Protein AF-A0A5E6NDX8-F1 (afdb_monomer_lite)

pLDDT: mean 90.61, std 10.35, range [58.19, 98.56]

Radius of gyration: 14.34 Å; chains: 1; bounding box: 36×23×31 Å

Foldseek 3Di:
DPPPDDKDKDFDADPVRHTAWIQTPPRWIWGFDADPVGHTDDIDTPPVPDPCNPPDD

Structure (mmCIF, N/CA/C/O backbone):
data_AF-A0A5E6NDX8-F1
#
_entry.id   AF-A0A5E6NDX8-F1
#
loop_
_atom_site.group_PDB
_atom_site.id
_atom_site.type_symbol
_atom_site.label_atom_id
_atom_site.label_alt_id
_atom_site.label_comp_id
_atom_site.label_asym_id
_atom_site.label_entity_id
_atom_site.label_seq_id
_atom_site.pdbx_PDB_ins_code
_atom_site.Cartn_x
_atom_site.Cartn_y
_atom_site.Cartn_z
_atom_site.occupancy
_atom_site.B_iso_or_equiv
_atom_site.auth_seq_id
_atom_site.auth_comp_id
_atom_site.auth_asym_id
_atom_site.auth_atom_id
_atom_site.pdbx_PDB_model_num
ATOM 1 N N . THR A 1 1 ? -15.064 6.969 11.747 1.00 58.59 1 THR A N 1
ATOM 2 C CA . THR A 1 1 ? -16.021 6.286 12.634 1.00 58.59 1 THR A CA 1
ATOM 3 C C . THR A 1 1 ? -17.321 6.117 11.886 1.00 58.59 1 THR A C 1
ATOM 5 O O . THR A 1 1 ? -17.737 7.052 11.216 1.00 58.59 1 THR A O 1
ATOM 8 N N . ALA A 1 2 ? -17.932 4.940 11.943 1.00 72.31 2 ALA A N 1
ATOM 9 C CA . ALA A 1 2 ? -19.300 4.733 11.469 1.00 72.31 2 ALA A CA 1
ATOM 10 C C . ALA A 1 2 ? -20.060 4.041 12.599 1.00 72.31 2 ALA A C 1
ATOM 12 O O . ALA A 1 2 ? -19.521 3.126 13.209 1.00 72.31 2 ALA A O 1
ATOM 13 N N . ASN A 1 3 ? -21.255 4.528 12.938 1.00 84.06 3 ASN A N 1
ATOM 14 C CA . ASN A 1 3 ? -22.072 3.990 14.036 1.00 84.06 3 ASN A CA 1
ATOM 15 C C . ASN A 1 3 ? -21.338 3.874 15.394 1.00 84.06 3 ASN A C 1
ATOM 17 O O . ASN A 1 3 ? -21.626 2.982 16.180 1.00 84.06 3 ASN A O 1
ATOM 21 N N . GLY A 1 4 ? -20.368 4.754 15.672 1.00 89.00 4 GLY A N 1
ATOM 22 C CA . GLY A 1 4 ? -19.561 4.699 16.900 1.00 89.00 4 GLY A CA 1
ATOM 23 C C . GLY A 1 4 ? -18.376 3.724 16.862 1.00 89.00 4 GLY A C 1
ATOM 24 O O . GLY A 1 4 ? -17.560 3.742 17.779 1.00 89.00 4 GLY A O 1
ATOM 25 N N . GLU A 1 5 ? -18.208 2.942 15.793 1.00 85.69 5 GLU A N 1
ATOM 26 C CA . GLU A 1 5 ? -17.039 2.078 1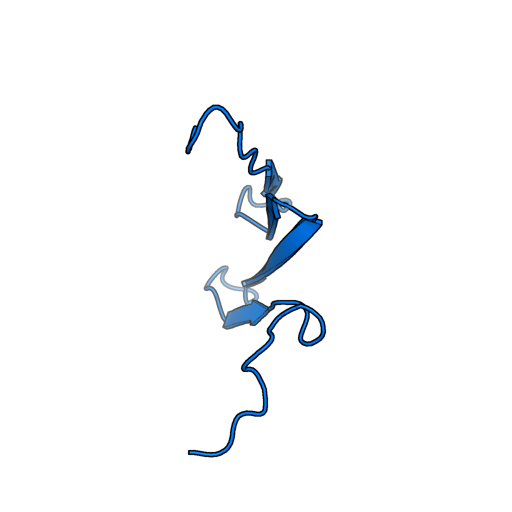5.606 1.00 85.69 5 GLU A CA 1
ATOM 27 C C . GLU A 1 5 ? -15.874 2.818 14.942 1.00 85.69 5 GLU A C 1
ATOM 29 O O . GLU A 1 5 ? -16.044 3.579 13.977 1.00 85.69 5 GLU A O 1
ATOM 34 N N . THR A 1 6 ? -14.664 2.561 15.443 1.00 89.69 6 THR A N 1
ATOM 35 C CA . THR A 1 6 ? -13.411 3.052 14.862 1.00 89.69 6 THR A CA 1
ATOM 36 C C . THR A 1 6 ? -12.819 1.999 13.937 1.00 89.69 6 THR A C 1
ATOM 38 O O . THR A 1 6 ? -12.492 0.891 14.350 1.00 89.69 6 THR A O 1
ATOM 41 N N . PHE A 1 7 ? -12.626 2.384 12.680 1.00 89.81 7 PHE A N 1
ATOM 42 C CA . PHE A 1 7 ? -12.032 1.544 11.651 1.00 89.81 7 PHE A CA 1
ATOM 43 C C . PHE A 1 7 ? -10.600 2.001 11.399 1.00 89.81 7 PHE A C 1
ATOM 45 O O . PHE A 1 7 ? -10.373 3.042 10.782 1.00 89.81 7 PHE A O 1
ATOM 52 N N . THR A 1 8 ? -9.637 1.225 11.886 1.00 94.25 8 THR A N 1
ATOM 53 C CA . THR A 1 8 ? -8.214 1.529 11.714 1.00 94.25 8 THR A CA 1
ATOM 54 C C . THR A 1 8 ? -7.691 0.904 10.428 1.00 94.25 8 TH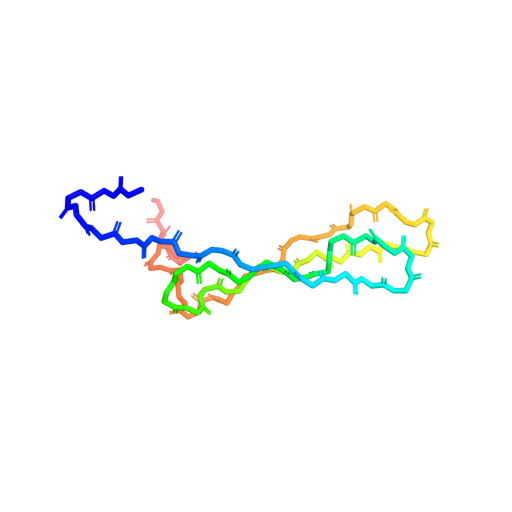R A C 1
ATOM 56 O O . THR A 1 8 ? -7.982 -0.249 10.116 1.00 94.25 8 THR A O 1
ATOM 59 N N . THR A 1 9 ? -6.895 1.674 9.690 1.00 96.12 9 THR A N 1
ATOM 60 C CA . THR A 1 9 ? -6.100 1.186 8.562 1.00 96.12 9 THR A CA 1
ATOM 61 C C . THR A 1 9 ? -4.629 1.448 8.854 1.00 96.12 9 THR A C 1
ATOM 63 O O . THR A 1 9 ? -4.281 2.546 9.285 1.00 96.12 9 THR A O 1
ATOM 66 N N . THR A 1 10 ? -3.768 0.461 8.621 1.00 98.12 10 THR A N 1
ATOM 67 C CA . THR A 1 10 ? -2.312 0.598 8.768 1.00 98.12 10 THR A CA 1
ATOM 68 C C . THR A 1 10 ? -1.611 0.363 7.437 1.00 98.12 10 THR A C 1
ATOM 70 O O . THR A 1 10 ? -2.081 -0.413 6.604 1.00 98.12 10 THR A O 1
ATOM 73 N N . ASN A 1 11 ? -0.479 1.038 7.239 1.00 98.56 11 ASN A N 1
ATOM 74 C CA . ASN A 1 11 ? 0.333 0.949 6.031 1.00 98.56 11 ASN A CA 1
ATOM 75 C C . ASN A 1 11 ? 1.750 0.504 6.401 1.00 98.56 11 ASN A C 1
ATOM 77 O O . ASN A 1 11 ? 2.336 1.033 7.345 1.00 98.56 11 ASN A O 1
ATOM 81 N N . THR A 1 12 ? 2.314 -0.417 5.628 1.00 98.50 12 THR A N 1
ATOM 82 C CA . THR A 1 12 ? 3.746 -0.720 5.633 1.00 98.50 12 THR A CA 1
ATOM 83 C C . THR A 1 12 ? 4.357 -0.295 4.308 1.00 98.50 12 THR A C 1
ATOM 85 O O . THR A 1 12 ? 3.694 -0.306 3.267 1.00 98.50 12 THR A O 1
ATOM 88 N N . TYR A 1 13 ? 5.628 0.085 4.344 1.00 98.50 13 TYR A N 1
ATOM 89 C CA . TYR A 1 13 ? 6.345 0.597 3.185 1.00 98.50 13 TYR A CA 1
ATOM 90 C C . TYR A 1 13 ? 7.547 -0.290 2.880 1.00 98.50 13 TYR A C 1
ATOM 92 O O . TYR A 1 13 ? 8.117 -0.901 3.784 1.00 98.50 13 TYR A O 1
ATOM 100 N N . ASP A 1 14 ? 7.898 -0.395 1.602 1.00 97.81 14 ASP A N 1
ATOM 101 C CA . ASP A 1 14 ? 9.131 -1.057 1.185 1.00 97.81 14 ASP A CA 1
ATOM 102 C C . ASP A 1 14 ? 10.360 -0.147 1.379 1.00 97.81 14 ASP A C 1
ATOM 104 O O . ASP A 1 14 ? 10.255 0.996 1.829 1.00 97.81 14 ASP A O 1
ATOM 108 N N . SER A 1 15 ? 11.547 -0.645 1.025 1.00 97.94 15 SER A N 1
ATOM 109 C CA . SER A 1 15 ? 12.815 0.092 1.145 1.00 97.94 15 SER A CA 1
ATOM 110 C C . SER A 1 15 ? 12.877 1.379 0.315 1.00 97.94 15 SER A C 1
ATOM 112 O O . SER A 1 15 ? 13.727 2.226 0.572 1.00 97.94 15 SER A O 1
ATOM 114 N N . TYR A 1 16 ? 11.995 1.538 -0.673 1.00 97.69 16 TYR A N 1
ATOM 115 C CA . TYR A 1 16 ? 11.882 2.737 -1.503 1.00 97.69 16 TYR A CA 1
ATOM 116 C C . TYR A 1 16 ? 10.788 3.684 -0.994 1.00 97.69 16 TYR A C 1
ATOM 118 O O . TYR A 1 16 ? 10.391 4.606 -1.702 1.00 97.69 16 TYR A O 1
ATOM 126 N N . SER A 1 17 ? 10.284 3.461 0.226 1.00 98.00 17 SER A N 1
ATOM 127 C CA . SER A 1 17 ? 9.179 4.214 0.832 1.00 98.00 17 SER A CA 1
ATOM 128 C C . SER A 1 17 ? 7.872 4.152 0.032 1.00 98.00 17 SER A C 1
ATOM 130 O O . SER A 1 17 ? 7.016 5.029 0.153 1.00 98.00 17 SER A O 1
ATOM 132 N N . ARG A 1 18 ? 7.677 3.109 -0.783 1.00 98.31 18 ARG A N 1
ATOM 133 C CA . ARG A 1 18 ? 6.422 2.880 -1.514 1.00 98.31 18 ARG A CA 1
ATOM 134 C C . ARG A 1 18 ? 5.494 2.025 -0.665 1.00 98.31 18 ARG A C 1
ATOM 136 O O . ARG A 1 18 ? 5.951 1.151 0.067 1.00 98.31 18 ARG A O 1
ATOM 143 N N . LEU A 1 19 ? 4.186 2.263 -0.761 1.00 98.50 19 LEU A N 1
ATOM 144 C CA . LEU A 1 19 ? 3.183 1.506 -0.007 1.00 98.50 19 LEU A CA 1
ATOM 145 C C . LEU A 1 19 ? 3.232 0.027 -0.403 1.00 98.50 19 LEU A C 1
ATOM 147 O O . LEU A 1 19 ? 2.820 -0.311 -1.507 1.00 98.50 19 LEU A O 1
ATOM 151 N N . SER A 1 20 ? 3.680 -0.837 0.503 1.00 98.38 20 SER A N 1
ATOM 152 C CA . SER A 1 20 ? 3.807 -2.279 0.280 1.00 98.38 20 SER A CA 1
ATOM 153 C C . SER A 1 20 ? 2.519 -3.007 0.656 1.00 98.38 20 SER A C 1
ATOM 155 O O . SER A 1 20 ? 1.898 -3.647 -0.193 1.00 98.38 20 SER A O 1
ATOM 157 N N . VAL A 1 21 ? 2.052 -2.837 1.899 1.00 98.25 21 VAL A N 1
ATOM 158 C CA . VAL A 1 21 ? 0.826 -3.479 2.392 1.00 98.25 21 VAL A CA 1
ATOM 159 C C . VAL A 1 21 ? -0.058 -2.462 3.095 1.00 98.25 21 VAL A C 1
ATOM 161 O O . VAL A 1 21 ? 0.402 -1.698 3.940 1.00 98.25 21 VAL A O 1
ATOM 164 N N . GLN A 1 22 ? -1.350 -2.493 2.784 1.00 98.06 22 GLN A N 1
ATOM 165 C CA . GLN A 1 22 ? -2.392 -1.836 3.559 1.00 98.06 22 GLN A CA 1
ATOM 166 C C . GLN A 1 22 ? -3.203 -2.896 4.305 1.00 98.06 22 GLN A C 1
ATOM 168 O O . GLN A 1 22 ? -3.800 -3.770 3.679 1.00 98.06 22 GLN A O 1
ATOM 173 N N . THR A 1 23 ? -3.260 -2.803 5.632 1.00 96.75 23 THR A N 1
ATOM 174 C CA . THR A 1 23 ? -4.150 -3.633 6.453 1.00 96.75 23 THR A CA 1
ATOM 175 C C . THR A 1 23 ? -5.370 -2.811 6.831 1.00 96.75 23 THR A C 1
ATOM 177 O O . THR A 1 23 ? -5.259 -1.792 7.509 1.00 96.75 23 THR A O 1
ATOM 180 N N . ARG A 1 24 ? -6.531 -3.244 6.354 1.00 93.38 24 ARG A N 1
ATOM 181 C CA . ARG A 1 24 ? -7.847 -2.663 6.623 1.00 93.38 24 ARG A CA 1
ATOM 182 C C . ARG A 1 24 ? -8.489 -3.361 7.833 1.00 93.38 24 ARG A C 1
ATOM 184 O O . ARG A 1 24 ? -7.936 -4.350 8.327 1.00 93.38 24 ARG A O 1
ATOM 191 N N . PRO A 1 25 ? -9.655 -2.887 8.311 1.00 92.44 25 PRO A N 1
ATOM 192 C CA . PRO A 1 25 ? -10.402 -3.575 9.357 1.00 92.44 25 PRO A CA 1
ATOM 193 C C . PRO A 1 25 ? -10.591 -5.067 9.068 1.00 92.44 25 PRO A C 1
ATOM 195 O O . PRO A 1 25 ? -10.566 -5.498 7.915 1.00 92.44 25 PRO A O 1
ATOM 198 N N . GLN A 1 26 ? -10.771 -5.852 10.133 1.00 89.25 26 GLN A N 1
ATOM 199 C CA . GLN A 1 26 ? -10.896 -7.315 10.057 1.00 89.25 26 GLN A CA 1
ATOM 200 C C . GLN A 1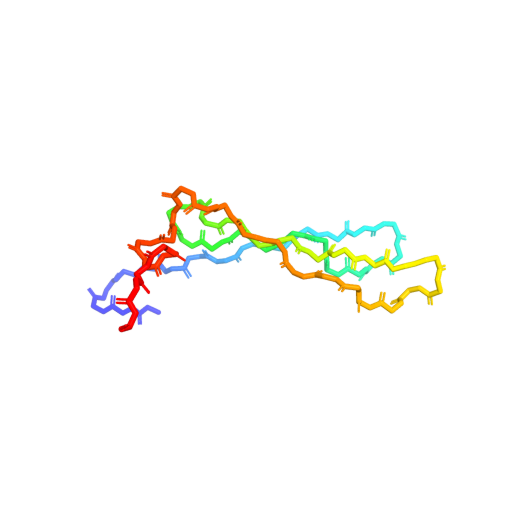 26 ? -9.660 -8.005 9.443 1.00 89.25 26 GLN A C 1
ATOM 202 O O . GLN A 1 26 ? -9.745 -9.109 8.911 1.00 89.25 26 GLN A O 1
ATOM 207 N N . ASN A 1 27 ? -8.491 -7.359 9.531 1.00 91.56 27 ASN A N 1
ATOM 208 C CA . ASN A 1 27 ? -7.222 -7.840 8.982 1.00 91.56 27 ASN A CA 1
ATOM 209 C C . ASN A 1 27 ? -7.241 -8.069 7.460 1.00 91.56 27 ASN A C 1
ATOM 211 O O . ASN A 1 27 ? -6.461 -8.879 6.956 1.00 91.56 27 ASN A O 1
ATOM 215 N N . PHE A 1 28 ? -8.094 -7.354 6.719 1.00 93.75 28 PHE A N 1
ATOM 216 C CA . PHE A 1 28 ? -8.114 -7.440 5.261 1.00 93.75 28 PHE A CA 1
ATOM 217 C C . PHE A 1 28 ? -6.872 -6.768 4.666 1.00 93.75 28 PHE A C 1
ATOM 219 O O . PHE A 1 28 ? -6.709 -5.547 4.746 1.00 93.75 28 PHE A O 1
ATOM 226 N N . LYS A 1 29 ? -5.974 -7.566 4.082 1.00 95.44 29 LYS A N 1
ATOM 227 C CA . LYS A 1 29 ? -4.680 -7.101 3.563 1.00 95.44 29 LYS A CA 1
ATOM 228 C C . LYS A 1 29 ? -4.731 -6.876 2.059 1.00 95.44 29 LYS A C 1
ATOM 230 O O . LYS A 1 29 ? -5.138 -7.754 1.308 1.00 95.44 29 LYS A O 1
ATOM 235 N N . VAL A 1 30 ? -4.267 -5.712 1.622 1.00 96.50 30 VAL A N 1
ATOM 236 C CA . VAL A 1 30 ? -4.048 -5.399 0.208 1.00 96.50 30 VAL A CA 1
ATOM 237 C C . VAL A 1 30 ? -2.566 -5.150 -0.005 1.00 96.50 30 VAL A C 1
ATOM 239 O O . VAL A 1 30 ? -1.988 -4.297 0.665 1.00 96.50 30 VAL A O 1
ATOM 242 N N . GLU A 1 31 ? -1.964 -5.870 -0.943 1.00 98.06 31 GLU A N 1
ATOM 243 C CA . GLU A 1 31 ? -0.540 -5.765 -1.265 1.00 98.06 31 GLU A CA 1
ATOM 244 C C . GLU A 1 31 ? -0.353 -5.098 -2.626 1.00 98.06 31 GLU A C 1
ATOM 246 O O . GLU A 1 31 ? -1.026 -5.458 -3.597 1.00 98.06 31 GLU A O 1
ATOM 251 N N . ASN A 1 32 ? 0.585 -4.159 -2.716 1.00 98.50 32 ASN A N 1
ATOM 252 C CA . ASN A 1 32 ? 1.036 -3.599 -3.982 1.00 98.50 32 ASN A CA 1
ATOM 253 C C . ASN A 1 32 ? 2.316 -4.307 -4.430 1.00 98.50 32 ASN A C 1
ATOM 255 O O . ASN A 1 32 ? 3.280 -4.421 -3.676 1.00 98.50 32 ASN A O 1
ATOM 259 N N . VAL A 1 33 ? 2.346 -4.729 -5.689 1.00 98.12 33 VAL A N 1
ATOM 260 C CA . VAL A 1 33 ? 3.528 -5.324 -6.315 1.00 98.12 33 VAL A CA 1
ATOM 261 C C . VAL A 1 33 ? 4.060 -4.352 -7.347 1.00 98.12 33 VAL A C 1
ATOM 263 O O . VAL A 1 33 ? 3.336 -3.977 -8.269 1.00 98.12 33 VAL A O 1
ATOM 266 N N . TYR A 1 34 ? 5.321 -3.960 -7.203 1.00 98.50 34 TYR A N 1
ATOM 267 C CA . TYR A 1 34 ? 5.997 -3.037 -8.107 1.00 98.50 34 TYR A CA 1
ATOM 268 C C . TYR A 1 34 ? 6.996 -3.786 -8.992 1.00 98.50 34 TYR A C 1
ATOM 270 O O . TYR A 1 34 ? 7.628 -4.741 -8.541 1.00 98.50 34 TYR A O 1
ATOM 278 N N . ASN A 1 35 ? 7.159 -3.352 -10.243 1.00 97.31 35 ASN A N 1
ATOM 279 C CA . ASN A 1 35 ? 8.253 -3.829 -11.089 1.00 97.31 35 ASN A CA 1
ATOM 280 C C . ASN A 1 35 ? 9.594 -3.209 -10.663 1.00 97.31 35 ASN A C 1
ATOM 282 O O . ASN A 1 35 ? 9.657 -2.324 -9.807 1.00 97.31 35 ASN A O 1
ATOM 286 N N . GLN A 1 36 ? 10.672 -3.644 -11.318 1.00 97.25 36 GLN A N 1
ATOM 287 C CA . GLN A 1 36 ? 12.029 -3.144 -11.074 1.00 97.25 36 GLN A CA 1
ATOM 288 C C . GLN A 1 36 ? 12.198 -1.630 -11.292 1.00 97.25 36 GLN A C 1
ATOM 290 O O . GLN A 1 36 ? 13.072 -1.021 -10.689 1.00 97.25 36 GLN A O 1
ATOM 295 N N . TYR A 1 37 ? 11.346 -1.012 -12.113 1.00 97.50 37 TYR A N 1
ATOM 296 C CA . TYR A 1 37 ? 11.354 0.432 -12.372 1.00 97.50 37 TYR A CA 1
ATOM 297 C C . TYR A 1 37 ? 10.479 1.217 -11.381 1.00 97.50 37 TYR A C 1
ATOM 299 O O . TYR A 1 37 ? 10.393 2.438 -11.450 1.00 97.50 37 TYR A O 1
ATOM 307 N N . GLY A 1 38 ? 9.814 0.520 -10.457 1.00 97.12 38 GLY A N 1
ATOM 308 C CA . GLY A 1 38 ? 8.947 1.100 -9.440 1.00 97.12 38 GLY A CA 1
ATOM 309 C C . GLY A 1 38 ? 7.524 1.416 -9.876 1.00 97.12 38 GLY A C 1
ATOM 310 O O . GLY A 1 38 ? 6.788 2.039 -9.112 1.00 97.12 38 GLY A O 1
ATOM 311 N N . TYR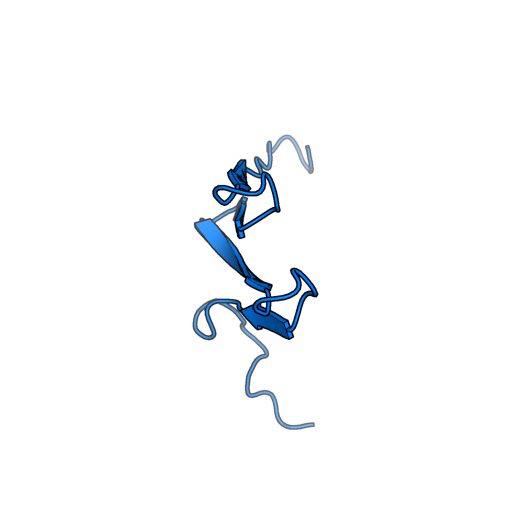 A 1 39 ? 7.098 0.937 -11.041 1.00 97.88 39 TYR A N 1
ATOM 312 C CA . TYR A 1 39 ? 5.703 1.026 -11.463 1.00 97.88 39 TYR A CA 1
ATOM 313 C C . TYR A 1 39 ? 4.871 -0.095 -10.844 1.00 97.88 39 TYR A C 1
ATOM 315 O O . TYR A 1 39 ? 5.327 -1.234 -10.726 1.00 97.88 39 TYR A O 1
ATOM 323 N N . LEU A 1 40 ? 3.632 0.222 -10.465 1.00 98.19 40 LEU A N 1
ATOM 324 C CA . LEU A 1 40 ? 2.684 -0.745 -9.921 1.00 98.19 40 LEU A CA 1
ATOM 325 C C . LEU A 1 40 ? 2.297 -1.766 -11.003 1.00 98.19 40 LEU A C 1
ATOM 327 O O . LEU A 1 40 ? 1.712 -1.401 -12.018 1.00 98.19 40 LEU A O 1
ATOM 331 N N . MET A 1 41 ? 2.599 -3.040 -10.770 1.00 98.06 41 MET A N 1
ATOM 332 C CA . MET A 1 41 ? 2.203 -4.151 -11.641 1.00 98.06 41 MET A CA 1
ATOM 333 C C . MET A 1 41 ? 0.871 -4.764 -11.232 1.00 98.06 41 MET A C 1
ATOM 335 O O . MET A 1 41 ? 0.080 -5.147 -12.087 1.00 98.06 41 MET A O 1
ATOM 339 N N . ALA A 1 42 ? 0.643 -4.920 -9.927 1.00 97.44 42 ALA A N 1
ATOM 340 C CA . ALA A 1 42 ? -0.528 -5.622 -9.425 1.00 97.44 42 ALA A CA 1
ATOM 341 C C . ALA A 1 42 ? -0.942 -5.132 -8.039 1.00 97.44 42 ALA A C 1
ATOM 343 O O . ALA A 1 42 ? -0.111 -4.690 -7.242 1.00 97.44 42 ALA A O 1
ATOM 344 N N . LYS A 1 43 ? -2.235 -5.297 -7.747 1.00 96.06 43 LYS A N 1
ATOM 345 C CA . LYS A 1 43 ? -2.788 -5.260 -6.394 1.00 96.06 43 LYS A CA 1
ATOM 346 C C . LYS A 1 43 ? -3.320 -6.641 -6.051 1.00 96.06 43 LYS A C 1
ATOM 348 O O . LYS A 1 43 ? -4.132 -7.183 -6.797 1.00 96.06 43 LYS A O 1
ATOM 353 N N . ARG A 1 44 ? -2.850 -7.214 -4.948 1.00 95.31 44 ARG A N 1
ATOM 354 C CA . ARG A 1 44 ? -3.267 -8.539 -4.477 1.00 95.31 44 ARG A CA 1
ATOM 355 C C . ARG A 1 44 ? -4.129 -8.388 -3.235 1.00 95.31 44 ARG A C 1
ATOM 357 O O . ARG A 1 44 ? -3.863 -7.533 -2.395 1.00 95.31 44 ARG A O 1
ATOM 364 N N . ALA A 1 45 ? -5.151 -9.223 -3.136 1.00 92.38 45 ALA A N 1
ATOM 365 C CA . ALA A 1 45 ? -6.028 -9.313 -1.982 1.00 92.38 45 ALA A CA 1
ATOM 366 C C . ALA A 1 45 ? -6.323 -10.795 -1.692 1.00 92.38 45 ALA A C 1
ATOM 368 O O . ALA A 1 45 ? -6.297 -11.615 -2.618 1.00 92.38 45 ALA A O 1
ATOM 369 N N . PRO A 1 46 ? -6.583 -11.170 -0.431 1.00 87.12 46 PRO A N 1
ATOM 370 C CA . PRO A 1 46 ? -6.870 -12.546 -0.060 1.00 87.12 46 PRO A CA 1
ATOM 371 C C . PRO A 1 46 ? -8.214 -12.981 -0.647 1.00 87.12 46 PRO A C 1
ATOM 373 O O . PRO A 1 46 ? -9.265 -12.539 -0.188 1.00 87.12 46 PRO A O 1
ATOM 376 N N . LYS A 1 47 ? -8.179 -13.894 -1.629 1.00 85.94 47 LYS A N 1
ATOM 377 C CA . LYS A 1 47 ? -9.376 -14.464 -2.276 1.00 85.94 47 LYS A CA 1
ATOM 378 C C . LYS A 1 47 ? -10.429 -14.913 -1.256 1.00 85.94 47 LYS A C 1
ATOM 380 O O . LYS A 1 47 ? -11.600 -14.601 -1.412 1.00 85.94 47 LYS A O 1
ATOM 385 N N . ALA A 1 48 ? -9.997 -15.576 -0.181 1.00 84.62 48 ALA A N 1
ATOM 386 C CA . ALA A 1 48 ? -10.876 -16.096 0.869 1.00 84.62 48 ALA A CA 1
ATOM 387 C C . ALA A 1 48 ? -11.694 -15.024 1.617 1.00 84.62 48 ALA A C 1
ATOM 389 O O . ALA A 1 48 ? -12.678 -15.362 2.264 1.00 84.62 48 ALA A O 1
ATOM 390 N N . GLN A 1 49 ? -11.301 -13.748 1.553 1.00 82.19 49 GLN A N 1
ATOM 391 C CA . GLN A 1 49 ? -12.021 -12.640 2.191 1.00 82.19 49 GLN A CA 1
ATOM 392 C C . GLN A 1 49 ? -12.826 -11.802 1.185 1.00 82.19 49 GLN A C 1
ATOM 394 O O . GLN A 1 49 ? -13.353 -10.751 1.542 1.00 82.19 49 GLN A O 1
ATOM 399 N N . ILE A 1 50 ? -12.913 -12.242 -0.073 1.00 82.38 50 ILE A N 1
ATOM 400 C CA . ILE A 1 50 ? -13.702 -11.594 -1.120 1.00 82.38 50 ILE A CA 1
ATOM 401 C C . ILE A 1 50 ? -14.907 -12.491 -1.390 1.00 82.38 50 ILE A C 1
ATOM 403 O O . ILE A 1 50 ? -14.813 -13.490 -2.097 1.00 82.38 50 ILE A O 1
ATOM 407 N N . THR A 1 51 ? -16.046 -12.137 -0.800 1.00 77.81 51 THR A N 1
ATOM 408 C CA . THR A 1 51 ? -17.277 -12.943 -0.835 1.00 77.81 51 THR A CA 1
ATOM 409 C C . THR A 1 51 ? -17.878 -13.109 -2.229 1.0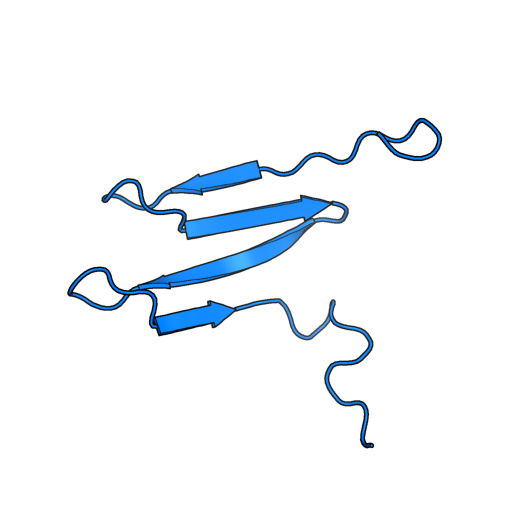0 77.81 51 THR A C 1
ATOM 411 O O . THR A 1 51 ? -18.632 -14.050 -2.441 1.00 77.81 51 THR A O 1
ATOM 414 N N . ASP A 1 52 ? -17.523 -12.238 -3.176 1.00 76.81 52 ASP A N 1
ATOM 415 C CA . ASP A 1 52 ? -18.061 -12.234 -4.542 1.00 76.81 52 ASP A CA 1
ATOM 416 C C . ASP A 1 52 ? -17.030 -12.637 -5.607 1.00 76.81 52 ASP A C 1
ATOM 418 O O . ASP A 1 52 ? -17.206 -12.363 -6.790 1.00 76.81 52 ASP A O 1
ATOM 422 N N . TYR A 1 53 ? -15.916 -13.249 -5.194 1.00 71.44 53 TYR A N 1
ATOM 423 C CA . TYR A 1 53 ? -14.774 -13.475 -6.084 1.00 71.44 53 TYR A CA 1
ATOM 424 C C . TYR A 1 53 ? -15.094 -14.386 -7.278 1.00 71.44 53 TYR A C 1
ATOM 426 O O . TYR A 1 53 ? -14.634 -14.126 -8.384 1.00 71.44 53 TYR A O 1
ATOM 434 N N . ASP A 1 54 ? -15.872 -15.446 -7.051 1.00 75.94 54 A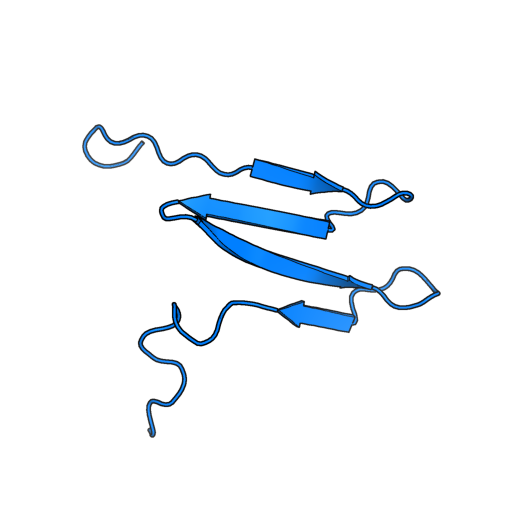SP A N 1
ATOM 435 C CA . ASP A 1 54 ? -16.246 -16.430 -8.074 1.00 75.94 54 ASP A CA 1
ATOM 436 C C . ASP A 1 54 ? -17.720 -16.280 -8.510 1.00 75.94 54 ASP A C 1
ATOM 438 O O . ASP A 1 54 ? -18.304 -17.226 -9.040 1.00 75.94 54 ASP A O 1
ATOM 442 N N . ARG A 1 55 ? -18.366 -15.125 -8.271 1.00 72.56 55 ARG A N 1
ATOM 443 C CA . ARG A 1 55 ? -19.771 -14.951 -8.667 1.00 72.56 55 ARG A CA 1
ATOM 444 C C . ARG A 1 55 ? -19.874 -14.876 -10.191 1.00 72.56 55 ARG A C 1
ATOM 446 O O . ARG A 1 55 ? -19.511 -13.877 -10.806 1.00 72.56 55 ARG A O 1
ATOM 453 N N . SER A 1 56 ? -20.378 -15.949 -10.792 1.00 66.94 56 SER A N 1
ATOM 454 C CA . SER A 1 56 ? -20.785 -15.987 -12.196 1.00 66.94 56 SER A CA 1
ATOM 455 C C . SER A 1 56 ? -21.957 -15.028 -12.424 1.00 66.94 56 SER A C 1
ATOM 457 O O . SER A 1 56 ? -22.947 -15.103 -11.691 1.00 66.94 56 SER A O 1
ATOM 459 N N . ILE A 1 57 ? -21.820 -14.141 -13.414 1.00 58.19 57 ILE A N 1
ATOM 460 C CA . ILE A 1 57 ? -22.888 -13.270 -13.938 1.00 58.19 57 ILE A CA 1
ATOM 461 C C . ILE A 1 57 ? -23.823 -14.098 -14.819 1.00 58.19 57 ILE A C 1
ATOM 463 O O . ILE A 1 57 ? -23.290 -14.930 -15.589 1.00 58.19 57 ILE A O 1
#

Sequence (57 aa):
TANGETFTTTNTYDSYSRLSVQTRPQNFKVENVYNQYGYLMAKRAPKAQITDYDRSI

Secondary structure (DSSP, 8-state):
-BTTB----EEEE-TTS-EEEEE-GGG-EEEEEE-TTS-EEEEE--GGG-TTTT---